Protein AF-A0AAD5S646-F1 (afdb_monomer_lite)

Secondary structure (DSSP, 8-state):
----PPP-------PPPPPPPP-------PPPPEETTEEEEEEEPPPEEE------TT-SSPPPPEEE--EEEEEEEEPP-SS--TTHHHHS-GGGEEEEEEE-TT--HHHHHHHSTTT--EEEEEE-S--EESSSSGGGEEPPTTEEEEEEESSTTHHHHHHT--

InterPro domains:
  IPR012677 Nucleotide-binding alpha-beta plait domain superfamily [G3DSA:3.30.70.330] (73-166)
  IPR035979 RNA-binding domain superfamily [SSF54928] (83-164)
  IPR040447 Rrp7, RRM-like N-terminal domain [PF17799] (69-118)

Sequence (166 aa):
MSKMPAEKKKKKQRTEPASKPTPQPELTTQPLPTFSAFKLLQITLPALSHLPKTTTFTTHKPPPPTLIHPTHTLFIRPHDTRTSSTSSSQEYPSSRTLFIANIPVDSSVAHFRRLFRRSGHVERVIWHDRGVLLAEDERWRVHKCGGTAHVVFREEGSVERVLEMK

Foldseek 3Di:
DDDDDDDDDDDDDDDDDDDDDDDDPDPPQDFFDDDPQWGKDKDWDAWDFDQPPPPDPPDPDGDGTDTDTDIFIKTKHQDDVPDDDPVVCVVAVRQFKMKIWQDAQQDDPVNVQVVLVVLAGFPDKAWPFPAPCPDPDPPRRGGDGGTMIMTGGPDGRSSVSVSSDD

Radius of gyration: 28.25 Å; chains: 1; bounding box: 62×62×99 Å

Structure (mmCIF, N/CA/C/O backbone):
data_AF-A0AAD5S646-F1
#
_entry.id   AF-A0AAD5S646-F1
#
loop_
_atom_site.group_PDB
_atom_site.id
_atom_site.type_symbol
_atom_site.label_atom_id
_atom_site.label_alt_id
_atom_site.label_comp_id
_atom_site.label_asym_id
_atom_site.label_entity_id
_atom_site.label_seq_id
_atom_site.pdbx_PDB_ins_code
_atom_site.Cartn_x
_atom_site.Cartn_y
_atom_site.Cartn_z
_atom_site.occupancy
_atom_site.B_iso_or_equiv
_atom_site.auth_seq_id
_atom_site.auth_comp_id
_atom_site.auth_asym_id
_atom_site.auth_atom_id
_atom_site.pdbx_PDB_model_num
ATOM 1 N N . MET A 1 1 ? 19.402 -45.316 70.806 1.00 47.16 1 MET A N 1
ATOM 2 C CA . MET A 1 1 ? 20.713 -45.771 70.283 1.00 47.16 1 MET A CA 1
ATOM 3 C C . MET A 1 1 ? 20.381 -46.775 69.182 1.00 47.16 1 MET A C 1
ATOM 5 O O . MET A 1 1 ? 19.608 -47.665 69.471 1.00 47.16 1 MET A O 1
ATOM 9 N N . SER A 1 2 ? 20.703 -46.629 67.899 1.00 52.47 2 SER A N 1
ATOM 10 C CA . SER A 1 2 ? 21.888 -46.045 67.274 1.00 52.47 2 SER A CA 1
ATOM 11 C C . SER A 1 2 ? 21.561 -45.523 65.870 1.00 52.47 2 SER A C 1
ATOM 13 O O . SER A 1 2 ? 20.786 -46.125 65.132 1.00 52.47 2 SER A O 1
ATOM 15 N N . LYS A 1 3 ? 22.169 -44.385 65.523 1.00 45.06 3 LYS A N 1
ATOM 16 C CA . LYS A 1 3 ? 22.203 -43.794 64.181 1.00 45.06 3 LYS A CA 1
ATOM 17 C C . LYS A 1 3 ? 23.248 -44.530 63.332 1.00 45.06 3 LYS A C 1
ATOM 19 O O . LYS A 1 3 ? 24.350 -44.759 63.820 1.00 45.06 3 LYS A O 1
ATOM 24 N N . MET A 1 4 ? 22.950 -44.778 62.059 1.00 56.22 4 MET A N 1
ATOM 25 C CA . MET A 1 4 ? 23.956 -44.948 61.003 1.00 56.22 4 MET A CA 1
ATOM 26 C C . MET A 1 4 ? 23.572 -44.066 59.802 1.00 56.22 4 MET A C 1
ATOM 28 O O . MET A 1 4 ? 22.423 -44.137 59.364 1.00 56.22 4 MET A O 1
ATOM 32 N N . PRO A 1 5 ? 24.474 -43.208 59.286 1.00 55.84 5 PRO A N 1
ATOM 33 C CA . PRO A 1 5 ? 24.213 -42.387 58.108 1.00 55.84 5 PRO A CA 1
ATOM 34 C C . PRO A 1 5 ? 24.743 -43.048 56.826 1.00 55.84 5 PRO A C 1
ATOM 36 O O . PRO A 1 5 ? 25.857 -43.563 56.795 1.00 55.84 5 PRO A O 1
ATOM 39 N N . ALA A 1 6 ? 23.954 -42.982 55.751 1.00 55.00 6 ALA A N 1
ATOM 40 C CA . ALA A 1 6 ? 24.377 -43.361 54.407 1.00 55.00 6 ALA A CA 1
ATOM 41 C C . ALA A 1 6 ? 24.926 -42.139 53.650 1.00 55.00 6 ALA A C 1
ATOM 43 O O . ALA A 1 6 ? 24.248 -41.128 53.461 1.00 55.00 6 ALA A O 1
ATOM 44 N N . GLU A 1 7 ? 26.172 -42.276 53.217 1.00 45.34 7 GLU A N 1
ATOM 45 C CA . GLU A 1 7 ? 26.981 -41.338 52.449 1.00 45.34 7 GLU A CA 1
ATOM 46 C C . GLU A 1 7 ? 26.505 -41.280 50.981 1.00 45.34 7 GLU A C 1
ATOM 48 O O . GLU A 1 7 ? 26.515 -42.286 50.269 1.00 45.34 7 GLU A O 1
ATOM 53 N N . LYS A 1 8 ? 26.072 -40.106 50.495 1.00 50.50 8 LYS A N 1
ATOM 54 C CA . LYS A 1 8 ? 25.756 -39.881 49.071 1.00 50.50 8 LYS A CA 1
ATOM 55 C C . LYS A 1 8 ? 26.834 -39.027 48.403 1.00 50.50 8 LYS A C 1
ATOM 57 O O . LYS A 1 8 ? 27.046 -37.866 48.741 1.00 50.50 8 LYS A O 1
ATOM 62 N N . LYS A 1 9 ? 27.483 -39.645 47.413 1.00 46.81 9 LYS A N 1
ATOM 63 C CA . LYS A 1 9 ? 28.544 -39.111 46.551 1.00 46.81 9 LYS A CA 1
ATOM 64 C C . LYS A 1 9 ? 28.119 -37.841 45.802 1.00 46.81 9 LYS A C 1
ATOM 66 O O . LYS A 1 9 ? 27.089 -37.798 45.132 1.00 46.81 9 LYS A O 1
ATOM 71 N N . LYS A 1 10 ? 28.992 -36.834 45.862 1.00 43.28 10 LYS A N 1
ATOM 72 C CA . LYS A 1 10 ? 28.919 -35.534 45.183 1.00 43.28 10 LYS A CA 1
ATOM 73 C C . LYS A 1 10 ? 29.333 -35.693 43.710 1.00 43.28 10 LYS A C 1
ATOM 75 O O . LYS A 1 10 ? 30.505 -35.922 43.417 1.00 43.28 10 LYS A O 1
ATOM 80 N N . LYS A 1 11 ? 28.383 -35.594 42.771 1.00 45.38 11 LYS A N 1
ATOM 81 C CA . LYS A 1 11 ? 28.652 -35.608 41.320 1.00 45.38 11 LYS A CA 1
ATOM 82 C C . LYS A 1 11 ? 29.087 -34.206 40.875 1.00 45.38 11 LYS A C 1
ATOM 84 O O . LYS A 1 11 ? 28.319 -33.254 40.949 1.00 45.38 11 LYS A O 1
ATOM 89 N N . LYS A 1 12 ? 30.346 -34.098 40.453 1.00 44.03 12 LYS A N 1
ATOM 90 C CA . LYS A 1 12 ? 31.010 -32.890 39.947 1.00 44.03 12 LYS A CA 1
ATOM 91 C C . LYS A 1 12 ? 30.447 -32.552 38.559 1.00 44.03 12 LYS A C 1
ATOM 93 O O . LYS A 1 12 ? 30.741 -33.254 37.595 1.00 44.03 12 LYS A O 1
ATOM 98 N N . GLN A 1 13 ? 29.602 -31.527 38.470 1.00 43.84 13 GLN A N 1
ATOM 99 C CA . GLN A 1 13 ? 29.118 -30.987 37.198 1.00 43.84 13 GLN A CA 1
ATOM 100 C C . GLN A 1 13 ? 30.189 -30.061 36.612 1.00 43.84 13 GLN A C 1
ATOM 102 O O . GLN A 1 13 ? 30.674 -29.146 37.274 1.00 43.84 13 GLN A O 1
ATOM 107 N N . ARG A 1 14 ? 30.598 -30.374 35.382 1.00 40.44 14 ARG A N 1
ATOM 108 C CA . ARG A 1 14 ? 31.538 -29.621 34.554 1.00 40.44 14 ARG A CA 1
ATOM 109 C C . ARG A 1 14 ? 30.801 -28.403 33.999 1.00 40.44 14 ARG A C 1
ATOM 111 O O . ARG A 1 14 ? 29.837 -28.558 33.261 1.00 40.44 14 ARG A O 1
ATOM 118 N N . THR A 1 15 ? 31.242 -27.220 34.398 1.00 40.06 15 THR A N 1
ATOM 119 C CA . THR A 1 15 ? 30.827 -25.924 33.863 1.00 40.06 15 THR A CA 1
ATOM 120 C C . THR A 1 15 ? 31.352 -25.777 32.436 1.00 40.06 15 THR A C 1
ATOM 122 O O . THR A 1 15 ? 32.563 -25.778 32.217 1.00 40.06 15 THR A O 1
ATOM 125 N N . GLU A 1 16 ? 30.449 -25.673 31.462 1.00 46.50 16 GLU A N 1
ATOM 126 C CA . GLU A 1 16 ? 30.775 -25.156 30.132 1.00 46.50 16 GLU A CA 1
ATOM 127 C C . GLU A 1 16 ? 30.828 -23.619 30.186 1.00 46.50 16 GLU A C 1
ATOM 129 O O . GLU A 1 16 ? 29.969 -23.005 30.827 1.00 46.50 16 GLU A O 1
ATOM 134 N N . PRO A 1 17 ? 31.834 -22.971 29.575 1.00 45.88 17 PRO A N 1
ATOM 135 C CA . PRO A 1 17 ? 31.923 -21.519 29.555 1.00 45.88 17 PRO A CA 1
ATOM 136 C C . PRO A 1 17 ? 30.869 -20.935 28.610 1.00 45.88 17 PRO A C 1
ATOM 138 O O . PRO A 1 17 ? 30.842 -21.234 27.417 1.00 45.88 17 PRO A O 1
ATOM 141 N N . ALA A 1 18 ? 30.017 -20.078 29.172 1.00 47.75 18 ALA A N 1
ATOM 142 C CA . ALA A 1 18 ? 28.993 -19.322 28.469 1.00 47.75 18 ALA A CA 1
ATOM 143 C C . ALA A 1 18 ? 29.585 -18.565 27.268 1.00 47.75 18 ALA A C 1
ATOM 145 O O . ALA A 1 18 ? 30.445 -17.691 27.409 1.00 47.75 18 ALA A O 1
ATOM 146 N N . SER A 1 19 ? 29.098 -18.904 26.077 1.00 50.88 19 SER A N 1
ATOM 147 C CA . SER A 1 19 ? 29.326 -18.158 24.847 1.00 50.88 19 SER A CA 1
ATOM 148 C C . SER A 1 19 ? 28.784 -16.737 25.000 1.00 50.88 19 SER A C 1
ATOM 150 O O . SER A 1 19 ? 27.602 -16.543 25.290 1.00 50.88 19 SER A O 1
ATOM 152 N N . LYS A 1 20 ? 29.656 -15.746 24.795 1.00 56.72 20 LYS A N 1
ATOM 153 C CA . LYS A 1 20 ? 29.300 -14.325 24.711 1.00 56.72 20 LYS A CA 1
ATOM 154 C C . LYS A 1 20 ? 28.153 -14.131 23.703 1.00 56.72 20 LYS A C 1
ATOM 156 O O . LYS A 1 20 ? 28.253 -14.674 22.602 1.00 56.72 20 LYS A O 1
ATOM 161 N N . PRO A 1 21 ? 27.105 -13.354 24.023 1.00 47.06 21 PRO A N 1
ATOM 162 C CA . PRO A 1 21 ? 26.089 -13.008 23.043 1.00 47.06 21 PRO A CA 1
ATOM 163 C C . PRO A 1 21 ? 26.711 -12.112 21.967 1.00 47.06 21 PRO A C 1
ATOM 165 O O . PRO A 1 21 ? 27.235 -11.035 22.249 1.00 47.06 21 PRO A O 1
ATOM 168 N N . THR A 1 22 ? 26.676 -12.591 20.726 1.00 55.97 22 THR A N 1
ATOM 169 C CA . THR A 1 22 ? 26.908 -11.788 19.525 1.00 55.97 22 THR A CA 1
ATOM 170 C C . THR A 1 22 ? 25.950 -10.591 19.547 1.00 55.97 22 THR A C 1
ATOM 172 O O . THR A 1 22 ? 24.753 -10.808 19.748 1.00 55.97 22 THR A O 1
ATOM 175 N N . PRO A 1 23 ? 26.421 -9.347 19.345 1.00 44.41 23 PRO A N 1
ATOM 176 C CA . PRO A 1 23 ? 25.530 -8.203 19.218 1.00 44.41 23 PRO A CA 1
ATOM 177 C C . PRO A 1 23 ? 24.658 -8.403 17.975 1.00 44.41 23 PRO A C 1
ATOM 179 O O . PRO A 1 23 ? 25.129 -8.308 16.841 1.00 44.41 23 PRO A O 1
ATOM 182 N N . GLN A 1 24 ? 23.388 -8.744 18.195 1.00 52.53 24 GLN A N 1
ATOM 183 C CA . GLN A 1 24 ? 22.367 -8.611 17.166 1.00 52.53 24 GLN A CA 1
ATOM 184 C C . GLN A 1 24 ? 22.283 -7.128 16.785 1.00 52.53 24 GLN A C 1
ATOM 186 O O . GLN A 1 24 ? 22.339 -6.284 17.683 1.00 52.53 24 GLN A O 1
ATOM 191 N N . PRO A 1 25 ? 22.160 -6.784 15.492 1.00 50.78 25 PRO A N 1
ATOM 192 C CA . PRO A 1 25 ? 21.898 -5.410 15.105 1.00 50.78 25 PRO A CA 1
ATOM 193 C C . PRO A 1 25 ? 20.569 -4.999 15.736 1.00 50.78 25 PRO A C 1
ATOM 195 O O . PRO A 1 25 ? 19.517 -5.568 15.444 1.00 50.78 25 PRO A O 1
ATOM 198 N N . GLU A 1 26 ? 20.653 -4.052 16.661 1.00 46.44 26 GLU A N 1
ATOM 199 C CA . GLU A 1 26 ? 19.521 -3.435 17.329 1.00 46.44 26 GLU A CA 1
ATOM 200 C C . GLU A 1 26 ? 18.598 -2.875 16.239 1.00 46.44 26 GLU A C 1
ATOM 202 O O . GLU A 1 26 ? 18.966 -1.952 15.511 1.00 46.44 26 GLU A O 1
ATOM 207 N N . LEU A 1 27 ? 17.427 -3.498 16.058 1.00 49.81 27 LEU A N 1
ATOM 208 C CA . LEU A 1 27 ? 16.386 -3.017 15.153 1.00 49.81 27 LEU A CA 1
ATOM 209 C C . LEU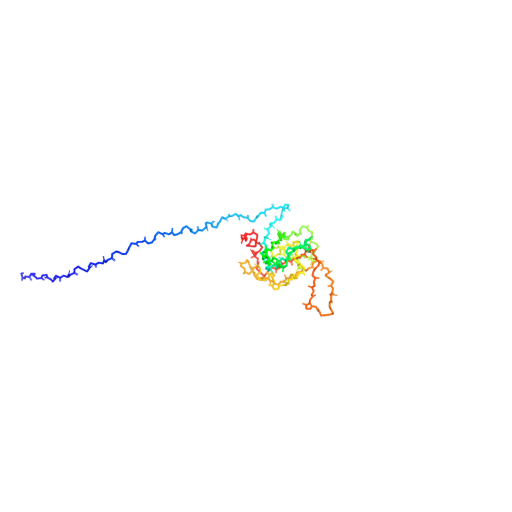 A 1 27 ? 15.937 -1.654 15.673 1.00 49.81 27 LEU A C 1
ATOM 211 O O . LEU A 1 27 ? 15.096 -1.554 16.572 1.00 49.81 27 LEU A O 1
ATOM 215 N N . THR A 1 28 ? 16.541 -0.605 15.125 1.00 47.62 28 THR A N 1
ATOM 216 C CA . THR A 1 28 ? 16.212 0.780 15.417 1.00 47.62 28 THR A CA 1
ATOM 217 C C . THR A 1 28 ? 14.707 0.954 15.243 1.00 47.62 28 THR A C 1
ATOM 219 O O . THR A 1 28 ? 14.140 0.820 14.162 1.00 47.62 28 THR A O 1
ATOM 222 N N . THR A 1 29 ? 14.029 1.181 16.367 1.00 56.88 29 THR A N 1
ATOM 223 C CA . THR A 1 29 ? 12.571 1.309 16.470 1.00 56.88 29 THR A CA 1
ATOM 224 C C . THR A 1 29 ? 12.153 2.711 16.035 1.00 56.88 29 THR A C 1
ATOM 226 O O . THR A 1 29 ? 11.548 3.468 16.781 1.00 56.88 29 THR A O 1
ATOM 229 N N . GLN A 1 30 ? 12.538 3.085 14.820 1.00 65.06 30 GLN A N 1
ATOM 230 C CA . GLN A 1 30 ? 12.167 4.362 14.234 1.00 65.06 30 GLN A CA 1
ATOM 231 C C . GLN A 1 30 ? 10.768 4.205 13.614 1.00 65.06 30 GLN A C 1
ATOM 233 O O . GLN A 1 30 ? 10.549 3.261 12.850 1.00 65.06 30 GLN A O 1
ATOM 238 N N . PRO A 1 31 ? 9.792 5.059 13.969 1.00 76.50 31 PRO A N 1
ATOM 239 C CA . PRO A 1 31 ? 8.491 5.063 13.308 1.00 76.50 31 PRO A CA 1
ATOM 240 C C . PRO A 1 31 ? 8.655 5.416 11.823 1.00 76.50 31 PRO A C 1
ATOM 242 O O . PRO A 1 31 ? 9.616 6.094 11.456 1.00 76.50 31 PRO A O 1
ATOM 245 N N . LEU A 1 32 ? 7.709 4.989 10.972 1.00 81.88 32 LEU A N 1
ATOM 246 C CA . LEU A 1 32 ? 7.739 5.337 9.544 1.00 81.88 32 LEU A CA 1
ATOM 247 C C . LEU A 1 32 ? 7.932 6.851 9.365 1.00 81.88 32 LEU A C 1
ATOM 249 O O . LEU A 1 32 ? 7.207 7.619 10.016 1.00 81.88 32 LEU A O 1
ATOM 253 N N . PRO A 1 33 ? 8.842 7.282 8.471 1.00 86.94 33 PRO A N 1
ATOM 254 C CA . PRO A 1 33 ? 9.019 8.692 8.160 1.00 86.94 33 PRO A CA 1
ATOM 255 C C . PRO A 1 33 ? 7.691 9.311 7.731 1.00 86.94 33 PRO A C 1
ATOM 257 O O . PRO A 1 33 ? 6.889 8.664 7.050 1.00 86.94 33 PRO A O 1
ATOM 260 N N . THR A 1 34 ? 7.458 10.562 8.118 1.00 89.50 34 THR A N 1
ATOM 261 C CA . THR A 1 34 ? 6.238 11.296 7.780 1.00 89.50 34 THR A CA 1
ATOM 262 C C . THR A 1 34 ? 6.525 12.435 6.805 1.00 89.50 34 THR A C 1
ATOM 264 O O . THR A 1 34 ? 7.528 13.135 6.912 1.00 89.50 34 THR A O 1
ATOM 267 N N . PHE A 1 35 ? 5.625 12.637 5.844 1.00 90.00 35 PHE A N 1
ATOM 268 C CA . PHE A 1 35 ? 5.657 13.741 4.885 1.00 90.00 35 PHE A CA 1
ATOM 269 C C . PHE A 1 35 ? 4.227 14.178 4.568 1.00 90.00 35 PHE A C 1
ATOM 271 O O . PHE A 1 35 ? 3.448 13.387 4.046 1.00 90.00 35 PHE A O 1
ATOM 278 N N . SER A 1 36 ? 3.862 15.428 4.871 1.00 87.00 36 SER A N 1
ATOM 279 C CA . SER A 1 36 ? 2.538 15.988 4.538 1.00 87.00 36 SER A CA 1
ATOM 280 C C . SER A 1 36 ? 1.353 15.095 4.969 1.00 87.00 36 SER A C 1
ATOM 282 O O . SER A 1 36 ? 0.474 14.768 4.176 1.00 87.00 36 SER A O 1
ATOM 284 N N . ALA A 1 37 ? 1.365 14.629 6.225 1.00 89.06 37 ALA A N 1
ATOM 285 C CA . ALA A 1 37 ? 0.395 13.677 6.796 1.00 89.06 37 ALA A CA 1
ATOM 286 C C . ALA A 1 37 ? 0.381 12.256 6.185 1.00 89.06 37 ALA A C 1
ATOM 288 O O . ALA A 1 37 ? -0.414 11.416 6.610 1.00 89.06 37 ALA A O 1
ATOM 289 N N . PHE A 1 38 ? 1.281 11.948 5.250 1.00 92.69 38 PHE A N 1
ATOM 290 C CA . PHE A 1 38 ? 1.556 10.583 4.813 1.00 92.69 38 PHE A CA 1
ATOM 291 C C . PHE A 1 38 ? 2.678 9.964 5.632 1.00 92.69 38 PHE A C 1
ATOM 293 O O . PHE A 1 38 ? 3.621 10.643 6.035 1.00 92.69 38 PHE A O 1
ATOM 300 N N . LYS A 1 39 ? 2.603 8.651 5.815 1.00 94.88 39 LYS A N 1
ATOM 301 C CA . LYS A 1 39 ? 3.724 7.806 6.211 1.00 94.88 39 LYS A CA 1
ATOM 302 C C . LYS A 1 39 ? 4.355 7.181 4.974 1.00 94.88 39 LYS A C 1
ATOM 304 O O . LYS A 1 39 ? 3.655 6.830 4.024 1.00 94.88 39 LYS A O 1
ATOM 309 N N . LEU A 1 40 ? 5.676 7.070 4.981 1.00 94.75 40 LEU A N 1
ATOM 310 C CA . LEU A 1 40 ? 6.455 6.526 3.876 1.00 94.75 40 LEU A CA 1
ATOM 311 C C . LEU A 1 40 ? 6.744 5.057 4.154 1.00 94.75 40 LEU A C 1
ATOM 313 O O . LEU A 1 40 ? 7.483 4.744 5.082 1.00 94.75 40 LEU A O 1
ATOM 317 N N . LEU A 1 41 ? 6.188 4.166 3.337 1.00 93.44 41 LEU A N 1
ATOM 318 C CA . LEU A 1 41 ? 6.451 2.733 3.405 1.00 93.44 41 LEU A CA 1
ATOM 319 C C . LEU A 1 41 ? 7.351 2.329 2.238 1.00 93.44 41 LEU A C 1
ATOM 321 O O . LEU A 1 41 ? 6.914 2.295 1.087 1.00 93.44 41 LEU A O 1
ATOM 325 N N . GLN A 1 42 ? 8.612 2.026 2.534 1.00 93.31 42 GLN A N 1
ATOM 326 C CA . GLN A 1 42 ? 9.560 1.551 1.532 1.00 93.31 42 GLN A CA 1
ATOM 327 C C . GLN A 1 42 ? 9.370 0.057 1.275 1.00 93.31 42 GLN A C 1
ATOM 329 O O . GLN A 1 42 ? 9.304 -0.747 2.203 1.00 93.31 42 GLN A O 1
ATOM 334 N N . ILE A 1 43 ? 9.314 -0.318 0.002 1.00 91.75 43 ILE A N 1
ATOM 335 C CA . ILE A 1 43 ? 9.310 -1.705 -0.451 1.00 91.75 43 ILE A CA 1
ATOM 336 C C . ILE A 1 43 ? 10.525 -1.952 -1.344 1.00 91.75 43 ILE A C 1
ATOM 338 O O . ILE A 1 43 ? 10.905 -1.106 -2.154 1.00 91.75 43 ILE A O 1
ATOM 342 N N . THR A 1 44 ? 11.142 -3.120 -1.198 1.00 91.56 44 THR A N 1
ATOM 343 C CA . THR A 1 44 ? 12.231 -3.565 -2.073 1.00 91.56 44 THR A CA 1
ATOM 344 C C . THR A 1 44 ? 11.647 -4.371 -3.222 1.00 91.56 44 THR A C 1
ATOM 346 O O . THR A 1 44 ? 10.889 -5.318 -3.004 1.00 91.56 44 THR A O 1
ATOM 349 N N . LEU A 1 45 ? 11.997 -3.996 -4.445 1.00 88.19 45 LEU A N 1
ATOM 350 C CA . LEU A 1 45 ? 11.571 -4.686 -5.654 1.00 88.19 45 LEU A CA 1
ATOM 351 C C . LEU A 1 45 ? 12.551 -5.817 -6.018 1.00 88.19 45 LEU A C 1
ATOM 353 O O . LEU A 1 45 ? 13.682 -5.854 -5.513 1.00 88.19 45 LEU A O 1
ATOM 357 N N . PRO A 1 46 ? 12.137 -6.757 -6.889 1.00 86.69 46 PRO A N 1
ATOM 358 C CA . PRO A 1 46 ? 13.027 -7.784 -7.409 1.00 86.69 46 PRO A CA 1
ATOM 359 C C . PRO A 1 46 ? 14.300 -7.192 -8.014 1.00 86.69 46 PRO A C 1
ATOM 361 O O . PRO A 1 46 ? 14.297 -6.104 -8.591 1.00 86.69 46 PRO A O 1
ATOM 364 N N . ALA A 1 47 ? 15.388 -7.942 -7.873 1.00 87.88 47 ALA A N 1
ATOM 365 C CA . ALA A 1 47 ? 16.681 -7.557 -8.398 1.00 87.88 47 ALA A CA 1
ATOM 366 C C . ALA A 1 47 ? 16.641 -7.353 -9.915 1.00 87.88 47 ALA A C 1
ATOM 368 O O . ALA A 1 47 ? 16.149 -8.212 -10.648 1.00 87.88 47 ALA A O 1
ATOM 369 N N . LEU A 1 48 ? 17.226 -6.255 -10.382 1.00 85.12 48 LEU A N 1
ATOM 370 C CA . LEU A 1 48 ? 17.423 -5.994 -11.800 1.00 85.12 48 LEU A CA 1
ATOM 371 C C . LEU A 1 48 ? 18.901 -6.166 -12.142 1.00 85.12 48 LEU A C 1
ATOM 373 O O . LEU A 1 48 ? 19.777 -5.594 -11.488 1.00 85.12 48 LEU A O 1
ATOM 377 N N . SER A 1 49 ? 19.174 -6.958 -13.179 1.00 84.75 49 SER A N 1
ATOM 378 C CA . SER A 1 49 ? 20.502 -7.058 -13.777 1.00 84.75 49 SER A CA 1
ATOM 379 C C . SER A 1 49 ? 20.738 -5.835 -14.655 1.00 84.75 49 SER A C 1
ATOM 381 O O . SER A 1 49 ? 20.114 -5.687 -15.708 1.00 84.75 49 SER A O 1
ATOM 383 N N . HIS A 1 50 ? 21.639 -4.959 -14.233 1.00 78.00 50 HIS A N 1
ATOM 384 C CA . HIS A 1 50 ? 22.048 -3.807 -15.015 1.00 78.00 50 HIS A CA 1
ATOM 385 C C . HIS A 1 50 ? 23.353 -4.139 -15.744 1.00 78.00 50 HIS A C 1
ATOM 387 O O . HIS A 1 50 ? 24.390 -4.367 -15.117 1.00 78.00 50 HIS A O 1
ATOM 393 N N . LEU A 1 51 ? 23.317 -4.164 -17.080 1.00 72.19 51 LEU A N 1
ATOM 394 C CA . LEU A 1 51 ? 24.546 -4.093 -17.865 1.00 72.19 51 LEU A CA 1
ATOM 395 C C . LEU A 1 51 ? 24.957 -2.618 -17.955 1.00 72.19 51 LEU A C 1
ATOM 397 O O . LEU A 1 51 ? 24.168 -1.804 -18.440 1.00 72.19 51 LEU A O 1
ATOM 401 N N . PRO A 1 52 ? 26.165 -2.236 -17.508 1.00 69.25 52 PRO A N 1
ATOM 402 C CA . PRO A 1 52 ? 26.633 -0.871 -17.697 1.00 69.25 52 PRO A CA 1
ATOM 403 C C . PRO A 1 52 ? 26.701 -0.566 -19.200 1.00 69.25 52 PRO A C 1
ATOM 405 O O . PRO A 1 52 ? 27.296 -1.326 -19.967 1.00 69.25 52 PRO A O 1
ATOM 408 N N . LYS A 1 53 ? 26.082 0.545 -19.626 1.00 64.19 53 LYS A N 1
ATOM 409 C CA . LYS A 1 53 ? 26.155 1.025 -21.014 1.00 64.19 53 LYS A CA 1
ATOM 410 C C . LYS A 1 53 ? 27.625 1.208 -21.390 1.00 64.19 53 LYS A C 1
ATOM 412 O O . LYS A 1 53 ? 28.282 2.127 -20.911 1.00 64.19 53 LYS A O 1
ATOM 417 N N . THR A 1 54 ? 28.148 0.305 -22.210 1.00 60.06 54 THR A N 1
ATOM 418 C CA . THR A 1 54 ? 29.542 0.325 -22.653 1.00 60.06 54 THR A CA 1
ATOM 419 C C . THR A 1 54 ? 29.632 1.293 -23.830 1.00 60.06 54 THR A C 1
ATOM 421 O O . THR A 1 54 ? 29.206 0.966 -24.931 1.00 60.06 54 THR A O 1
ATOM 424 N N . THR A 1 55 ? 30.112 2.517 -23.609 1.00 63.56 55 THR A N 1
ATOM 425 C CA . THR A 1 55 ? 30.277 3.528 -24.675 1.00 63.56 55 THR A CA 1
ATOM 426 C C . THR A 1 55 ?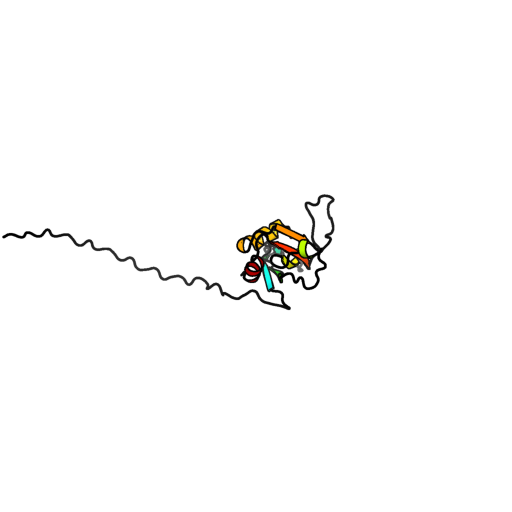 31.634 3.450 -25.377 1.00 63.56 55 THR A C 1
ATOM 428 O O . THR A 1 55 ? 31.994 4.348 -26.132 1.00 63.56 55 THR A O 1
ATOM 431 N N . THR A 1 56 ? 32.402 2.380 -25.175 1.00 60.25 56 THR A N 1
ATOM 432 C CA . THR A 1 56 ? 33.762 2.254 -25.706 1.00 60.25 56 THR A CA 1
ATOM 433 C C . THR A 1 56 ? 33.920 1.001 -26.565 1.00 60.25 56 THR A C 1
ATOM 435 O O . THR A 1 56 ? 33.909 -0.126 -26.079 1.00 60.25 56 THR A O 1
ATOM 438 N N . PHE A 1 57 ? 34.137 1.220 -27.864 1.00 61.72 57 PHE A N 1
ATOM 439 C CA . PHE A 1 57 ? 34.376 0.220 -28.918 1.00 61.72 57 PHE A CA 1
ATOM 440 C C . PHE A 1 57 ? 35.687 -0.597 -28.767 1.00 61.72 57 PHE A C 1
ATOM 442 O O . PHE A 1 57 ? 36.146 -1.199 -29.730 1.00 61.72 57 PHE A O 1
ATOM 449 N N . THR A 1 58 ? 36.329 -0.618 -27.593 1.00 63.06 58 THR A N 1
ATOM 450 C CA . THR A 1 58 ? 37.729 -1.077 -27.426 1.00 63.06 58 THR A CA 1
ATOM 451 C C . THR A 1 58 ? 37.915 -2.239 -26.430 1.00 63.06 58 THR A C 1
ATOM 453 O O . THR A 1 58 ? 39.028 -2.694 -26.185 1.00 63.06 58 THR A O 1
ATOM 456 N N . THR A 1 59 ? 36.845 -2.807 -25.858 1.00 60.09 59 THR A N 1
ATOM 457 C CA . THR A 1 59 ? 36.976 -3.907 -24.877 1.00 60.09 59 THR A CA 1
ATOM 458 C C . THR A 1 59 ? 36.333 -5.209 -25.363 1.00 60.09 59 THR A C 1
ATOM 460 O O . THR A 1 59 ? 35.119 -5.304 -25.495 1.00 60.09 59 THR A O 1
ATOM 463 N N . HIS A 1 60 ? 37.154 -6.247 -25.569 1.00 66.12 60 HIS A N 1
ATOM 464 C CA . HIS A 1 60 ? 36.748 -7.577 -26.059 1.00 66.12 60 HIS A CA 1
ATOM 465 C C . HIS A 1 60 ? 36.019 -8.465 -25.027 1.00 66.12 60 HIS A C 1
ATOM 467 O O . HIS A 1 60 ? 35.623 -9.582 -25.356 1.00 66.12 60 HIS A O 1
ATOM 473 N N . LYS A 1 61 ? 35.829 -8.006 -23.782 1.00 69.06 61 LYS A N 1
ATOM 474 C CA . LYS A 1 61 ? 35.124 -8.758 -22.734 1.00 69.06 61 LYS A CA 1
ATOM 475 C C . LYS A 1 61 ? 34.038 -7.886 -22.093 1.00 69.06 61 LYS A C 1
ATOM 477 O O . LYS A 1 61 ? 34.386 -6.857 -21.514 1.00 69.06 61 LYS A O 1
ATOM 482 N N . PRO A 1 62 ? 32.750 -8.269 -22.169 1.00 70.44 62 PRO A N 1
ATOM 483 C CA . PRO A 1 62 ? 31.693 -7.504 -21.526 1.00 70.44 62 PRO A CA 1
ATOM 484 C C . PRO A 1 62 ? 31.887 -7.520 -19.999 1.00 70.44 62 PRO A C 1
ATOM 486 O O . PRO A 1 62 ? 32.257 -8.562 -19.441 1.00 70.44 62 PRO A O 1
ATOM 489 N N . PRO A 1 63 ? 31.665 -6.388 -19.307 1.00 72.94 63 PRO A N 1
ATOM 490 C CA . PRO A 1 63 ? 31.710 -6.349 -17.852 1.00 72.94 63 PRO A CA 1
ATOM 491 C C . PRO A 1 63 ? 30.620 -7.256 -17.256 1.00 72.94 63 PRO A C 1
ATOM 493 O O . PRO A 1 63 ? 29.551 -7.407 -17.857 1.00 72.94 63 PRO A O 1
ATOM 496 N N . PRO A 1 64 ? 30.865 -7.866 -16.081 1.00 77.44 64 PRO A N 1
ATOM 497 C CA . PRO A 1 64 ? 29.860 -8.685 -15.420 1.00 77.44 64 PRO A CA 1
ATOM 498 C C . PRO A 1 64 ? 28.631 -7.832 -15.061 1.00 77.44 64 PRO A C 1
ATOM 500 O O . PRO A 1 64 ? 28.786 -6.663 -14.690 1.00 77.44 64 PRO A O 1
ATOM 503 N N . PRO A 1 65 ? 27.412 -8.390 -15.161 1.00 78.88 65 PRO A N 1
ATOM 504 C CA . PRO A 1 65 ? 26.201 -7.667 -14.799 1.00 78.88 65 PRO A CA 1
ATOM 505 C C . PRO A 1 65 ? 26.220 -7.323 -13.309 1.00 78.88 65 PRO A C 1
ATOM 507 O O . PRO A 1 65 ? 26.533 -8.171 -12.470 1.00 78.88 65 PRO A O 1
ATOM 510 N N . THR A 1 66 ? 25.857 -6.085 -12.972 1.00 83.62 66 THR A N 1
ATOM 511 C CA . THR A 1 66 ? 25.643 -5.689 -11.579 1.00 83.62 66 THR A CA 1
ATOM 512 C C . THR A 1 66 ? 24.186 -5.923 -11.206 1.00 83.62 66 THR A C 1
ATOM 514 O O . THR A 1 66 ? 23.269 -5.647 -11.981 1.00 83.62 66 THR A O 1
ATOM 517 N N . LEU A 1 67 ? 23.968 -6.474 -10.016 1.00 86.81 67 LEU A N 1
ATOM 518 C CA . LEU A 1 67 ? 22.639 -6.765 -9.497 1.00 86.81 67 LEU A CA 1
ATOM 519 C C . LEU A 1 67 ? 22.222 -5.631 -8.557 1.00 86.81 67 LEU A C 1
ATOM 521 O O . LEU A 1 67 ? 22.898 -5.364 -7.566 1.00 86.81 67 LEU A O 1
ATOM 525 N N . ILE A 1 68 ? 21.129 -4.946 -8.891 1.00 87.69 68 ILE A N 1
ATOM 526 C CA . ILE A 1 68 ? 20.614 -3.800 -8.131 1.00 87.69 68 ILE A CA 1
ATOM 527 C C . ILE A 1 68 ? 19.250 -4.172 -7.553 1.00 87.69 68 ILE A C 1
ATOM 529 O O . ILE A 1 68 ? 18.420 -4.743 -8.255 1.00 87.69 68 ILE A O 1
ATOM 533 N N . HIS A 1 69 ? 19.005 -3.820 -6.290 1.00 89.06 69 HIS A N 1
ATOM 534 C CA . HIS A 1 69 ? 17.705 -3.959 -5.632 1.00 89.06 69 HIS A CA 1
ATOM 535 C C . HIS A 1 69 ? 17.018 -2.592 -5.539 1.00 89.06 69 HIS A C 1
ATOM 537 O O . HIS A 1 69 ? 17.257 -1.862 -4.574 1.00 89.06 69 HIS A O 1
ATOM 543 N N . PRO A 1 70 ? 16.205 -2.202 -6.537 1.00 90.62 70 PRO A N 1
ATOM 544 C CA . PRO A 1 70 ? 15.525 -0.920 -6.486 1.00 90.62 70 PRO A CA 1
ATOM 545 C C . PRO A 1 70 ? 14.532 -0.877 -5.322 1.00 90.62 70 PRO A C 1
ATOM 547 O O . PRO A 1 70 ? 13.867 -1.866 -4.999 1.00 90.62 70 PRO A O 1
ATOM 550 N N . THR A 1 71 ? 14.428 0.288 -4.694 1.00 93.06 71 THR A N 1
ATOM 551 C CA . THR A 1 71 ? 13.442 0.569 -3.652 1.00 93.06 71 THR A CA 1
ATOM 552 C C . THR A 1 71 ? 12.340 1.458 -4.212 1.00 93.06 71 THR A C 1
ATOM 554 O O . THR A 1 71 ? 12.579 2.323 -5.052 1.00 93.06 71 THR A O 1
ATOM 557 N N . HIS A 1 72 ? 11.114 1.233 -3.751 1.00 92.69 72 HIS A N 1
ATOM 558 C CA . HIS A 1 72 ? 9.942 2.018 -4.117 1.00 92.69 72 HIS A CA 1
ATOM 559 C C . HIS A 1 72 ? 9.234 2.490 -2.852 1.00 92.69 72 HIS A C 1
ATOM 561 O O . HIS A 1 72 ? 9.099 1.728 -1.898 1.00 92.69 72 HIS A O 1
ATOM 567 N N . THR A 1 73 ? 8.786 3.742 -2.822 1.00 95.00 73 THR A N 1
ATOM 568 C CA . THR A 1 73 ? 8.175 4.332 -1.623 1.00 95.00 73 THR A CA 1
ATOM 569 C C . THR A 1 73 ? 6.682 4.514 -1.834 1.00 95.00 73 THR A C 1
ATOM 571 O O . THR A 1 73 ? 6.265 5.294 -2.688 1.00 95.00 73 THR A O 1
ATOM 574 N N . LEU A 1 74 ? 5.876 3.827 -1.032 1.00 94.69 74 LEU A N 1
ATOM 575 C CA . LEU A 1 74 ? 4.436 4.039 -0.951 1.00 94.69 74 LEU A CA 1
ATOM 576 C C . LEU A 1 74 ? 4.135 5.164 0.039 1.00 94.69 74 LEU A C 1
ATOM 578 O O . LEU A 1 74 ? 4.731 5.223 1.116 1.00 94.69 74 LEU A O 1
ATOM 582 N N . PHE A 1 75 ? 3.170 6.017 -0.291 1.00 95.56 75 PHE A N 1
ATOM 583 C CA . PHE A 1 75 ? 2.670 7.037 0.629 1.00 95.56 75 PHE A CA 1
ATOM 584 C C . PHE A 1 75 ? 1.334 6.580 1.191 1.00 95.56 75 PHE A C 1
ATOM 586 O O . PHE A 1 75 ? 0.378 6.406 0.437 1.00 95.56 75 PHE A O 1
ATOM 593 N N . ILE A 1 76 ? 1.260 6.383 2.504 1.00 95.56 76 ILE A N 1
ATOM 594 C CA . ILE A 1 76 ? 0.074 5.833 3.162 1.00 95.56 76 ILE A CA 1
ATOM 595 C C . ILE A 1 76 ? -0.488 6.804 4.196 1.00 95.56 76 ILE A C 1
ATOM 597 O O . ILE A 1 76 ? 0.262 7.461 4.914 1.00 95.56 76 ILE A O 1
ATOM 601 N N . ARG A 1 77 ? -1.812 6.887 4.301 1.00 94.56 77 ARG A N 1
ATOM 602 C CA . ARG A 1 77 ? -2.496 7.625 5.372 1.00 94.56 77 ARG A CA 1
ATOM 603 C C . ARG A 1 77 ? -3.879 7.032 5.651 1.00 94.56 77 ARG A C 1
ATOM 605 O O . ARG A 1 77 ? -4.448 6.400 4.757 1.00 94.56 77 ARG A O 1
ATOM 612 N N . PRO A 1 78 ? -4.460 7.258 6.839 1.00 94.12 78 PRO A N 1
ATOM 613 C CA . PRO A 1 78 ? -5.866 6.956 7.082 1.00 94.12 78 PRO A CA 1
ATOM 614 C C . PRO A 1 78 ? -6.772 7.664 6.070 1.00 94.12 78 PRO A C 1
ATOM 616 O O . PRO A 1 78 ? -6.502 8.803 5.665 1.00 94.12 78 PRO A O 1
ATOM 619 N N . HIS A 1 79 ? -7.841 6.986 5.657 1.00 90.81 79 HIS A N 1
ATOM 620 C CA . HIS A 1 79 ? -8.884 7.604 4.850 1.00 90.81 79 HIS A CA 1
ATOM 621 C C . HIS A 1 79 ? -9.668 8.613 5.702 1.00 90.81 79 HIS A C 1
ATOM 623 O O . HIS A 1 79 ? -10.186 8.274 6.764 1.00 90.81 79 HIS A O 1
ATOM 629 N N . ASP A 1 80 ? -9.744 9.857 5.229 1.00 81.50 80 ASP A N 1
ATOM 630 C CA . ASP A 1 80 ? -10.475 10.930 5.903 1.00 81.50 80 ASP A CA 1
ATOM 631 C C . ASP A 1 80 ? -11.870 11.047 5.272 1.00 81.50 80 ASP A C 1
ATOM 633 O O . ASP A 1 80 ? -11.990 11.224 4.061 1.00 81.50 80 ASP A O 1
ATOM 637 N N . THR A 1 81 ? -12.916 10.920 6.090 1.00 67.69 81 THR A N 1
ATOM 638 C CA . THR A 1 81 ? -14.334 10.908 5.664 1.00 67.69 81 THR A CA 1
ATOM 639 C C . THR A 1 81 ? -15.003 12.272 5.781 1.00 67.69 81 THR A C 1
ATOM 641 O O . THR A 1 81 ? -16.228 12.363 5.679 1.00 67.69 81 THR A O 1
ATOM 644 N N . ARG A 1 82 ? -14.217 13.347 5.947 1.00 61.09 82 ARG A N 1
ATOM 645 C CA . ARG A 1 82 ? -14.695 14.738 6.069 1.00 61.09 82 ARG A CA 1
ATOM 646 C C . ARG A 1 82 ? -15.690 15.189 4.990 1.00 61.09 82 ARG A C 1
ATOM 648 O O . ARG A 1 82 ? -16.388 16.174 5.196 1.00 61.09 82 ARG A O 1
ATOM 655 N N . THR A 1 83 ? -15.813 14.459 3.886 1.00 51.66 83 THR A N 1
ATOM 656 C CA . THR A 1 83 ? -16.849 14.637 2.865 1.00 51.66 83 THR A CA 1
ATOM 657 C C . THR A 1 83 ? -17.596 13.325 2.630 1.00 51.66 83 THR A C 1
ATOM 659 O O . THR A 1 83 ? -17.263 12.575 1.712 1.00 51.66 83 THR A O 1
ATOM 662 N N . SER A 1 84 ? -18.603 13.011 3.443 1.00 47.66 84 SER A N 1
ATOM 663 C CA . SER A 1 84 ? -19.505 11.892 3.153 1.00 47.66 84 SER A CA 1
ATOM 664 C C . SER A 1 84 ? -20.950 12.357 3.052 1.00 47.66 84 SER A C 1
ATOM 666 O O . SER A 1 84 ? -21.651 12.565 4.037 1.00 47.66 84 SER A O 1
ATOM 668 N N . SER A 1 85 ? -21.412 12.478 1.808 1.00 52.16 85 SER A N 1
ATOM 669 C CA . SER A 1 85 ? -22.772 12.068 1.492 1.00 52.16 85 SER A CA 1
ATOM 670 C C . SER A 1 85 ? -22.934 10.612 1.941 1.00 52.16 85 SER A C 1
ATOM 672 O O . SER A 1 85 ? -22.011 9.805 1.828 1.00 52.16 85 SER A O 1
ATOM 674 N N . THR A 1 86 ? -24.101 10.265 2.469 1.00 56.28 86 THR A N 1
ATOM 675 C CA . THR A 1 86 ? -24.411 8.990 3.140 1.00 56.28 86 THR A CA 1
ATOM 676 C C . THR A 1 86 ? -24.048 7.730 2.327 1.00 56.28 86 THR A C 1
ATOM 678 O O . THR A 1 86 ? -23.916 6.649 2.892 1.00 56.28 86 THR A O 1
ATOM 681 N N . SER A 1 87 ? -23.834 7.860 1.012 1.00 57.84 87 SER A N 1
ATOM 682 C CA . SER A 1 87 ? -23.424 6.790 0.100 1.00 57.84 87 SER A CA 1
ATOM 683 C C . SER A 1 87 ? -21.927 6.437 0.142 1.00 57.84 87 SER A C 1
ATOM 685 O O . SER A 1 87 ? -21.589 5.268 -0.029 1.00 57.84 87 SER A O 1
ATOM 687 N N . SER A 1 88 ? -21.011 7.388 0.376 1.00 60.50 88 SER A N 1
ATOM 688 C CA . SER A 1 88 ? -19.561 7.107 0.315 1.00 60.50 88 SER A CA 1
ATOM 689 C C . SER A 1 88 ? -19.029 6.398 1.564 1.00 60.50 88 SER A C 1
ATOM 691 O O . SER A 1 88 ? -18.075 5.625 1.470 1.00 60.50 88 SER A O 1
ATOM 693 N N . SER A 1 89 ? -19.684 6.575 2.715 1.00 61.78 89 SER A N 1
ATOM 694 C CA . SER A 1 89 ? -19.322 5.903 3.973 1.00 61.78 89 SER A CA 1
ATOM 695 C C . SER A 1 89 ? -19.514 4.385 3.929 1.00 61.78 89 SER A C 1
ATOM 697 O O . SER A 1 89 ? -18.806 3.656 4.623 1.00 61.78 89 SER A O 1
ATOM 699 N N . GLN A 1 90 ? -20.442 3.887 3.104 1.00 67.12 90 GLN A N 1
ATOM 700 C CA . GLN A 1 90 ? -20.642 2.446 2.924 1.00 67.12 90 GLN A CA 1
ATOM 701 C C . GLN A 1 90 ? -19.550 1.828 2.035 1.00 67.12 90 GLN A C 1
ATOM 703 O O . GLN A 1 90 ? -19.115 0.695 2.261 1.00 67.12 90 GLN A O 1
ATOM 708 N N . GLU A 1 91 ? -19.071 2.581 1.044 1.00 76.69 91 GLU A N 1
ATOM 709 C CA . GLU A 1 91 ? -18.027 2.134 0.122 1.00 76.69 91 GLU A CA 1
ATOM 710 C C . GLU A 1 91 ? -16.621 2.237 0.739 1.00 76.69 91 GLU A C 1
ATOM 712 O O . GLU A 1 91 ? -15.803 1.330 0.548 1.00 76.69 91 GLU A O 1
ATOM 717 N N . TYR A 1 92 ? -16.368 3.276 1.545 1.00 81.81 92 TYR A N 1
ATOM 718 C CA . TYR A 1 92 ? -15.080 3.560 2.192 1.00 81.81 92 TYR A CA 1
ATOM 719 C C . TYR A 1 92 ? -15.248 3.822 3.700 1.00 81.81 92 TYR A C 1
ATOM 721 O O . TYR A 1 92 ? -15.205 4.967 4.153 1.00 81.81 92 TYR A O 1
ATOM 729 N N . PRO A 1 93 ? -15.418 2.771 4.517 1.00 85.31 93 PRO A N 1
ATOM 730 C CA . PRO A 1 93 ? -15.526 2.928 5.965 1.00 85.31 93 PRO A CA 1
ATOM 731 C C . PRO A 1 93 ? -14.206 3.458 6.546 1.00 85.31 93 PRO A C 1
ATOM 733 O O . PRO A 1 93 ? -13.184 2.767 6.495 1.00 85.31 93 PRO A O 1
ATOM 736 N N . SER A 1 94 ? -14.214 4.678 7.092 1.00 79.56 94 SER A N 1
ATOM 737 C CA . SER A 1 94 ? -13.011 5.402 7.550 1.00 79.56 94 SER A CA 1
ATOM 738 C C . SER A 1 94 ? -12.160 4.623 8.541 1.00 79.56 94 SER A C 1
ATOM 740 O O . SER A 1 94 ? -10.941 4.588 8.388 1.00 79.56 94 SER A O 1
ATOM 742 N N . SER A 1 95 ? -12.777 3.951 9.515 1.00 87.00 95 SER A N 1
ATOM 743 C CA . SER A 1 95 ? -12.054 3.263 10.595 1.00 87.00 95 SER A CA 1
ATOM 744 C C . SER A 1 95 ? -11.215 2.067 10.129 1.00 87.00 95 SER A C 1
ATOM 746 O O . SER A 1 95 ? -10.321 1.605 10.841 1.00 87.00 95 SER A O 1
ATOM 748 N N . ARG A 1 96 ? -11.456 1.574 8.908 1.00 92.56 96 ARG A N 1
ATOM 749 C CA . ARG A 1 96 ? -10.767 0.408 8.335 1.00 92.56 96 ARG A CA 1
ATOM 750 C C . ARG A 1 96 ? -10.267 0.621 6.908 1.00 92.56 96 ARG A C 1
ATOM 752 O O . ARG A 1 96 ? -9.904 -0.352 6.249 1.00 92.56 96 ARG A O 1
ATOM 759 N N . THR A 1 97 ? -10.237 1.863 6.425 1.00 94.69 97 THR A N 1
ATOM 760 C CA . THR A 1 97 ? -9.779 2.185 5.066 1.00 94.69 97 THR A CA 1
ATOM 761 C C . THR A 1 97 ? -8.478 2.978 5.098 1.00 94.69 97 THR A C 1
ATOM 763 O O . THR A 1 97 ? -8.362 4.011 5.755 1.00 94.69 97 THR A O 1
ATOM 766 N N . LEU A 1 98 ? -7.494 2.502 4.341 1.00 95.12 98 LEU A N 1
ATOM 767 C CA . LEU A 1 98 ? -6.201 3.147 4.152 1.00 95.12 98 LEU A CA 1
ATOM 768 C C . LEU A 1 98 ? -6.122 3.731 2.742 1.00 95.12 98 LEU A C 1
ATOM 770 O O . LEU A 1 98 ? -6.396 3.036 1.765 1.00 95.12 98 LEU A O 1
ATOM 774 N N . PHE A 1 99 ? -5.723 4.994 2.633 1.00 94.94 99 PHE A N 1
ATOM 775 C CA . PHE A 1 99 ? -5.395 5.618 1.357 1.00 94.94 99 PHE A CA 1
ATOM 776 C C . PHE A 1 99 ? -3.912 5.412 1.046 1.00 94.94 99 PHE A C 1
ATOM 778 O O . PHE A 1 99 ? -3.055 5.692 1.887 1.00 94.94 99 PHE A O 1
ATOM 785 N N . ILE A 1 100 ? -3.622 4.931 -0.163 1.00 95.00 100 ILE A N 1
ATOM 786 C CA . ILE A 1 100 ? -2.269 4.667 -0.654 1.00 95.00 100 ILE A CA 1
ATOM 787 C C . ILE A 1 100 ? -2.057 5.414 -1.967 1.00 95.00 100 ILE A C 1
ATOM 789 O O . ILE A 1 100 ? -2.891 5.347 -2.871 1.00 95.00 100 ILE A O 1
ATOM 793 N N . ALA A 1 101 ? -0.913 6.079 -2.082 1.00 94.12 101 ALA A N 1
ATOM 794 C CA . ALA A 1 101 ? -0.453 6.730 -3.298 1.00 94.12 101 ALA A CA 1
ATOM 795 C C . ALA A 1 101 ? 0.930 6.224 -3.722 1.00 94.12 101 ALA A C 1
ATOM 797 O O . ALA A 1 101 ? 1.649 5.587 -2.945 1.00 94.12 101 ALA A O 1
ATOM 798 N N . ASN A 1 102 ? 1.288 6.549 -4.966 1.00 93.94 102 ASN A N 1
ATOM 799 C CA . ASN A 1 102 ? 2.491 6.081 -5.641 1.00 93.94 102 ASN A CA 1
ATOM 800 C C . ASN A 1 102 ? 2.542 4.552 -5.741 1.00 93.94 102 ASN A C 1
ATOM 802 O O . ASN A 1 102 ? 3.509 3.928 -5.325 1.00 93.94 102 ASN A O 1
ATOM 806 N N . ILE A 1 103 ? 1.482 3.923 -6.241 1.00 92.44 103 ILE A N 1
ATOM 807 C CA . ILE A 1 103 ? 1.425 2.462 -6.340 1.00 92.44 103 ILE A CA 1
ATOM 808 C C . ILE A 1 103 ? 2.224 1.965 -7.568 1.00 92.44 103 ILE A C 1
ATOM 810 O O . ILE A 1 103 ? 2.103 2.564 -8.641 1.00 92.44 103 ILE A O 1
ATOM 814 N N . PRO A 1 104 ? 3.033 0.887 -7.449 1.00 90.62 104 PRO A N 1
ATOM 815 C CA . PRO A 1 104 ? 3.706 0.261 -8.589 1.00 90.62 104 PRO A CA 1
ATOM 816 C C . PRO A 1 104 ? 2.737 -0.219 -9.672 1.00 90.62 104 PRO A C 1
ATOM 818 O O . PRO A 1 104 ? 1.633 -0.676 -9.369 1.00 90.62 104 PRO A O 1
ATOM 821 N N . VAL A 1 105 ? 3.185 -0.183 -10.927 1.00 86.88 105 VAL A N 1
ATOM 822 C CA . VAL A 1 105 ? 2.378 -0.497 -12.123 1.00 86.88 105 VAL A CA 1
ATOM 823 C C . VAL A 1 105 ? 1.838 -1.930 -12.159 1.00 86.88 105 VAL A C 1
ATOM 825 O O . VAL A 1 105 ? 0.775 -2.181 -12.715 1.00 86.88 105 VAL A O 1
ATOM 828 N N . ASP A 1 106 ? 2.549 -2.869 -11.546 1.00 86.75 106 ASP A N 1
ATOM 829 C CA . ASP A 1 106 ? 2.244 -4.300 -11.484 1.00 86.75 106 ASP A CA 1
ATOM 830 C C . ASP A 1 106 ? 1.586 -4.703 -10.152 1.00 86.75 106 ASP A C 1
ATOM 832 O O . ASP A 1 106 ? 1.483 -5.886 -9.810 1.00 86.75 106 ASP A O 1
ATOM 836 N N . SER A 1 107 ? 1.146 -3.724 -9.359 1.00 88.75 107 SER A N 1
ATOM 837 C CA . SER A 1 107 ? 0.513 -3.992 -8.072 1.00 88.75 107 SER A CA 1
ATOM 838 C C . SER A 1 107 ? -0.798 -4.741 -8.250 1.00 88.75 107 SER A C 1
ATOM 840 O O . SER A 1 107 ? -1.666 -4.336 -9.006 1.00 88.75 107 SER A O 1
ATOM 842 N N . SER A 1 108 ? -0.972 -5.817 -7.490 1.00 90.56 108 SER A N 1
ATOM 843 C CA . SER A 1 108 ? -2.206 -6.594 -7.464 1.00 90.56 108 SER A CA 1
ATOM 844 C C . SER A 1 108 ? -2.789 -6.629 -6.055 1.00 90.56 108 SER A C 1
ATOM 846 O O . SER A 1 108 ? -2.118 -6.333 -5.061 1.00 90.56 108 SER A O 1
ATOM 848 N N . VAL A 1 109 ? -4.038 -7.082 -5.935 1.00 92.00 109 VAL A N 1
ATOM 849 C CA . VAL A 1 109 ? -4.667 -7.332 -4.626 1.00 92.00 109 VAL A CA 1
ATOM 850 C C . VAL A 1 109 ? -3.844 -8.331 -3.797 1.00 92.00 109 VAL A C 1
ATOM 852 O O . VAL A 1 109 ? -3.733 -8.191 -2.578 1.00 92.00 109 VAL A O 1
ATOM 855 N N . ALA A 1 110 ? -3.218 -9.320 -4.445 1.00 92.81 110 ALA A N 1
ATOM 856 C CA . ALA A 1 110 ? -2.362 -10.298 -3.777 1.00 92.81 110 ALA A CA 1
ATOM 857 C C . ALA A 1 110 ? -1.100 -9.652 -3.180 1.00 92.81 110 ALA A C 1
ATOM 859 O O . ALA A 1 110 ? -0.679 -10.040 -2.088 1.00 92.81 110 ALA A O 1
ATOM 860 N N . HIS A 1 111 ? -0.534 -8.640 -3.848 1.00 93.06 111 HIS A N 1
ATOM 861 C CA . HIS A 1 111 ? 0.606 -7.883 -3.326 1.00 93.06 111 HIS A CA 1
ATOM 862 C C . HIS A 1 111 ? 0.228 -7.143 -2.042 1.00 93.06 111 HIS A C 1
ATOM 864 O O . HIS A 1 111 ? 0.913 -7.307 -1.034 1.00 93.06 111 HIS A O 1
ATOM 870 N N . PHE A 1 112 ? -0.908 -6.441 -2.018 1.00 94.88 112 PHE A N 1
ATOM 871 C CA . PHE A 1 112 ? -1.377 -5.759 -0.807 1.00 94.88 112 PHE A CA 1
ATOM 872 C C . PHE A 1 112 ? -1.732 -6.717 0.332 1.00 94.88 112 PHE A C 1
ATOM 874 O O . PHE A 1 112 ? -1.367 -6.461 1.479 1.00 94.88 112 PHE A O 1
ATOM 881 N N . ARG A 1 113 ? -2.360 -7.861 0.031 1.00 96.00 113 ARG A N 1
ATOM 882 C CA . ARG A 1 113 ? -2.598 -8.921 1.028 1.00 96.00 113 ARG A CA 1
ATOM 883 C C . ARG A 1 113 ? -1.294 -9.425 1.639 1.00 96.00 113 ARG A C 1
ATOM 885 O O . 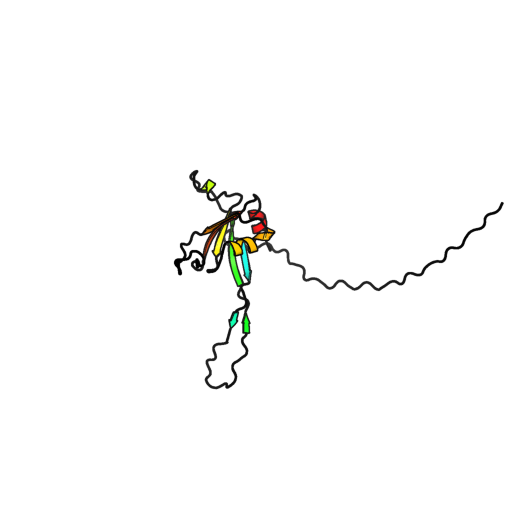ARG A 1 113 ? -1.213 -9.604 2.849 1.00 96.00 113 ARG A O 1
ATOM 892 N N . ARG A 1 114 ? -0.260 -9.641 0.820 1.00 94.56 114 ARG A N 1
ATOM 893 C CA . ARG A 1 114 ? 1.051 -10.105 1.291 1.00 94.56 114 ARG A CA 1
ATOM 894 C C . ARG A 1 114 ? 1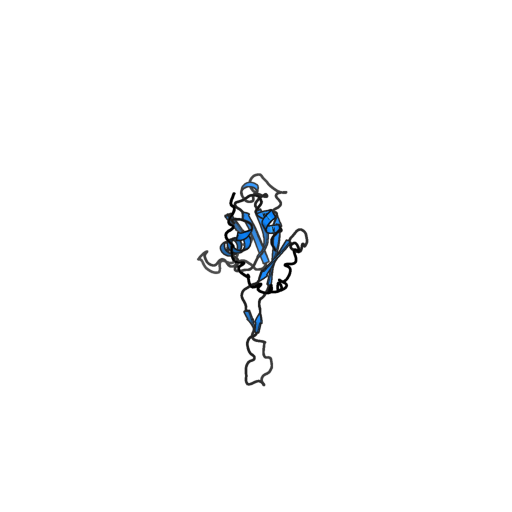.805 -9.031 2.076 1.00 94.56 114 ARG A C 1
ATOM 896 O O . ARG A 1 114 ? 2.475 -9.384 3.051 1.00 94.56 114 ARG A O 1
ATOM 903 N N . LEU A 1 115 ? 1.698 -7.772 1.650 1.00 94.56 115 LEU A N 1
ATOM 904 C CA . LEU A 1 115 ? 2.337 -6.611 2.268 1.00 94.56 115 LEU A CA 1
ATOM 905 C C . LEU A 1 115 ? 1.766 -6.353 3.666 1.00 94.56 115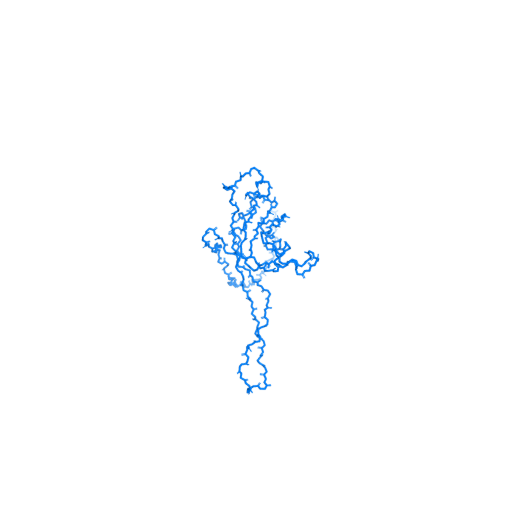 LEU A C 1
ATOM 907 O O . LEU A 1 115 ? 2.516 -6.301 4.634 1.00 94.56 115 LEU A O 1
ATOM 911 N N . PHE A 1 116 ? 0.438 -6.299 3.792 1.00 95.38 116 PHE A N 1
ATOM 912 C CA . PHE A 1 116 ? -0.243 -5.976 5.050 1.00 95.38 116 PHE A CA 1
ATOM 913 C C . PHE A 1 116 ? -0.621 -7.191 5.899 1.00 95.38 116 PHE A C 1
ATOM 915 O O . PHE A 1 116 ? -1.319 -7.045 6.899 1.00 95.38 116 PHE A O 1
ATOM 922 N N . ARG A 1 117 ? -0.120 -8.388 5.564 1.00 94.50 117 ARG A N 1
ATOM 923 C CA . ARG A 1 117 ? -0.471 -9.642 6.257 1.00 94.50 117 ARG A CA 1
ATOM 924 C C . ARG A 1 117 ? -0.285 -9.602 7.778 1.00 94.50 117 ARG A C 1
ATOM 926 O O . ARG A 1 117 ? -0.948 -10.343 8.487 1.00 94.50 117 ARG A O 1
ATOM 933 N N . ARG A 1 118 ? 0.652 -8.781 8.268 1.00 92.88 118 ARG A N 1
ATOM 934 C CA . ARG A 1 118 ? 0.970 -8.636 9.700 1.00 92.88 118 ARG A CA 1
ATOM 935 C C . ARG A 1 118 ? 0.065 -7.635 10.415 1.00 92.88 118 ARG A C 1
ATOM 937 O O . ARG A 1 118 ? -0.007 -7.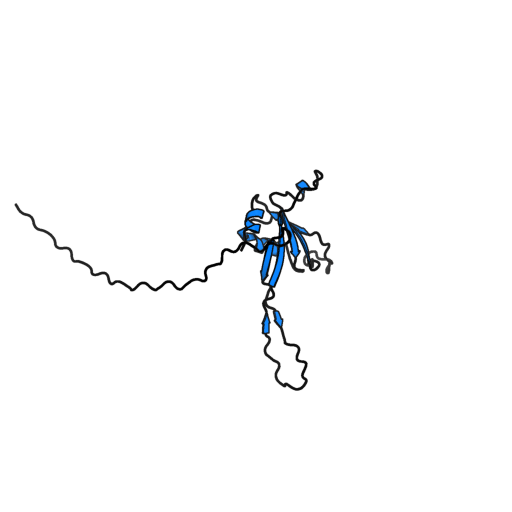671 11.636 1.00 92.88 118 ARG A O 1
ATOM 944 N N . SER A 1 119 ? -0.596 -6.759 9.666 1.00 93.69 119 SER A N 1
ATOM 945 C CA . SER A 1 119 ? -1.406 -5.668 10.206 1.00 93.69 119 SER A CA 1
ATOM 946 C C . SER A 1 119 ? -2.900 -5.928 10.058 1.00 93.69 119 SER A C 1
ATOM 948 O O . SER A 1 119 ? -3.680 -5.360 10.811 1.00 93.69 119 SER A O 1
ATOM 950 N N . GLY A 1 120 ? -3.328 -6.800 9.147 1.00 94.00 120 GLY A N 1
ATOM 951 C CA . GLY A 1 120 ? -4.721 -7.233 9.071 1.00 94.00 120 GLY A CA 1
ATOM 952 C C . GLY A 1 120 ? -5.073 -7.904 7.752 1.00 94.00 120 GLY A C 1
ATOM 953 O O . GLY A 1 120 ? -4.316 -7.874 6.779 1.00 94.00 120 GLY A O 1
ATOM 954 N N . HIS A 1 121 ? -6.260 -8.504 7.705 1.00 96.25 121 HIS A N 1
ATOM 955 C CA . HIS A 1 121 ? -6.769 -9.108 6.481 1.00 96.25 121 HIS A CA 1
ATOM 956 C C . HIS A 1 121 ? -7.348 -8.040 5.542 1.00 96.25 121 HIS A C 1
ATOM 958 O O . HIS A 1 121 ? -8.335 -7.376 5.871 1.00 96.25 121 HIS A O 1
ATOM 964 N N . VAL A 1 122 ? -6.771 -7.907 4.345 1.00 96.69 122 VAL A N 1
ATOM 965 C CA . VAL A 1 122 ? -7.300 -7.030 3.288 1.00 96.69 122 VAL A CA 1
ATOM 966 C C . VAL A 1 122 ? -8.549 -7.665 2.680 1.00 96.69 122 VAL A C 1
ATOM 968 O O . VAL A 1 122 ? -8.479 -8.725 2.051 1.00 96.69 122 VAL A O 1
ATOM 971 N N . GLU A 1 123 ? -9.692 -7.007 2.859 1.00 94.69 123 GLU A N 1
ATOM 972 C CA . GLU A 1 123 ? -10.972 -7.422 2.285 1.00 94.69 123 GLU A CA 1
ATOM 973 C C . GLU A 1 123 ? -10.980 -7.151 0.779 1.00 94.69 123 GLU A C 1
ATOM 975 O O . GLU A 1 123 ? -11.112 -8.074 -0.028 1.00 94.69 123 GLU A O 1
ATOM 980 N N . ARG A 1 124 ? -10.752 -5.889 0.402 1.00 93.31 124 ARG A N 1
ATOM 981 C CA . ARG A 1 124 ? -10.762 -5.428 -0.987 1.00 93.31 124 ARG A CA 1
ATOM 982 C C . ARG A 1 124 ? -9.827 -4.238 -1.189 1.00 93.31 124 ARG A C 1
ATOM 984 O O . ARG A 1 124 ? -9.492 -3.527 -0.243 1.00 93.31 124 ARG A O 1
ATOM 991 N N . VAL A 1 125 ? -9.424 -4.032 -2.439 1.00 93.06 125 VAL A N 1
ATOM 992 C CA . VAL A 1 125 ? -8.626 -2.882 -2.879 1.00 93.06 125 VAL A CA 1
ATOM 993 C C . VAL A 1 125 ? -9.387 -2.195 -3.998 1.00 93.06 125 VAL A C 1
ATOM 995 O O . VAL A 1 125 ? -9.793 -2.851 -4.957 1.00 93.06 125 VAL A O 1
ATOM 998 N N . ILE A 1 126 ? -9.595 -0.893 -3.851 1.00 91.69 126 ILE A N 1
ATOM 999 C CA . ILE A 1 126 ? -10.341 -0.066 -4.790 1.00 91.69 126 ILE A CA 1
ATOM 1000 C C . ILE A 1 126 ? -9.355 0.891 -5.447 1.00 91.69 126 ILE A C 1
ATOM 1002 O O . ILE A 1 126 ? -8.739 1.719 -4.778 1.00 91.69 126 ILE A O 1
ATOM 1006 N N . TRP A 1 127 ? -9.179 0.732 -6.751 1.00 89.94 127 TRP A N 1
ATOM 1007 C CA . TRP A 1 127 ? -8.196 1.457 -7.547 1.00 89.94 127 TRP A CA 1
ATOM 1008 C C . TRP A 1 127 ? -8.842 2.691 -8.169 1.00 89.94 127 TRP A C 1
ATOM 1010 O O . TRP A 1 127 ? -9.894 2.568 -8.793 1.00 89.94 127 TRP A O 1
ATOM 1020 N N . HIS A 1 128 ? -8.208 3.857 -8.039 1.00 86.88 128 HIS A N 1
ATOM 1021 C CA . HIS A 1 128 ? -8.740 5.101 -8.618 1.00 86.88 128 HIS A CA 1
ATOM 1022 C C . HIS A 1 128 ? -8.282 5.337 -10.052 1.00 86.88 128 HIS A C 1
ATOM 1024 O O . HIS A 1 128 ? -8.938 6.050 -10.808 1.00 86.88 128 HIS A O 1
ATOM 1030 N N . ASP A 1 129 ? -7.182 4.706 -10.456 1.00 75.81 129 ASP A N 1
ATOM 1031 C CA . ASP A 1 129 ? -6.722 4.780 -11.833 1.00 75.81 129 ASP A CA 1
ATOM 1032 C C . ASP A 1 129 ? -7.394 3.731 -12.709 1.00 75.81 129 ASP A C 1
ATOM 1034 O O . ASP A 1 129 ? -7.248 2.520 -12.514 1.00 75.81 129 ASP A O 1
ATOM 1038 N N . ARG A 1 130 ? -8.062 4.215 -13.761 1.00 62.47 130 ARG A N 1
ATOM 1039 C CA . ARG A 1 130 ? -8.401 3.398 -14.925 1.00 62.47 130 ARG A CA 1
ATOM 1040 C C . ARG A 1 130 ? -7.100 3.087 -15.666 1.00 62.47 130 ARG A C 1
ATOM 1042 O O . ARG A 1 130 ? -6.621 3.888 -16.471 1.00 62.47 130 ARG A O 1
ATOM 1049 N N . GLY A 1 131 ? -6.488 1.959 -15.302 1.00 59.91 131 GLY A N 1
ATOM 1050 C CA . GLY A 1 131 ? -5.346 1.390 -16.014 1.00 59.91 131 GLY A CA 1
ATOM 1051 C C . GLY A 1 131 ? -5.666 1.183 -17.495 1.00 59.91 131 GLY A C 1
ATOM 1052 O O . GLY A 1 131 ? -6.831 1.144 -17.896 1.00 59.91 131 GLY A O 1
ATOM 1053 N N . VAL A 1 132 ? -4.627 1.068 -18.317 1.00 57.88 132 VAL A N 1
ATOM 1054 C CA . VAL A 1 132 ? -4.805 0.686 -19.720 1.00 57.88 132 VAL A CA 1
ATOM 1055 C C . VAL A 1 132 ? -5.052 -0.821 -19.730 1.00 57.88 132 VAL A C 1
ATOM 1057 O O . VAL A 1 132 ? -4.216 -1.582 -19.242 1.00 57.88 132 VAL A O 1
ATOM 1060 N N . LEU A 1 133 ? -6.206 -1.261 -20.239 1.00 58.62 133 LEU A N 1
ATOM 1061 C CA . LEU A 1 133 ? -6.426 -2.676 -20.536 1.00 58.62 133 LEU A CA 1
ATOM 1062 C C . LEU A 1 133 ? -5.510 -3.033 -21.707 1.00 58.62 133 LEU A C 1
ATOM 1064 O O . LEU A 1 133 ? -5.833 -2.769 -22.859 1.00 58.62 133 LEU A O 1
ATOM 1068 N N . LEU A 1 134 ? -4.325 -3.560 -21.402 1.00 56.34 134 LEU A N 1
ATOM 1069 C CA . LEU A 1 134 ? -3.386 -4.031 -22.422 1.00 56.34 134 LEU A CA 1
ATOM 1070 C C . LEU A 1 134 ? -3.815 -5.387 -23.014 1.00 56.34 134 LEU A C 1
ATOM 1072 O O . LEU A 1 134 ? -3.260 -5.807 -24.023 1.00 56.34 134 LEU A O 1
ATOM 1076 N N . ALA A 1 135 ? -4.812 -6.047 -22.417 1.00 51.22 135 ALA A N 1
ATOM 1077 C CA . ALA A 1 135 ? -5.453 -7.255 -22.922 1.00 51.22 135 ALA A CA 1
ATOM 1078 C C . ALA A 1 135 ? -6.940 -7.267 -22.521 1.00 51.22 135 ALA A C 1
ATOM 1080 O O . ALA A 1 135 ? -7.300 -6.721 -21.476 1.00 51.22 135 ALA A O 1
ATOM 1081 N N . GLU A 1 136 ? -7.788 -7.905 -23.335 1.00 55.03 136 GLU A N 1
ATOM 1082 C CA . GLU A 1 136 ? -9.224 -8.103 -23.051 1.00 55.03 136 GLU A CA 1
ATOM 1083 C C . GLU A 1 136 ? -9.469 -8.991 -21.816 1.00 55.03 136 GLU A C 1
ATOM 1085 O O . GLU A 1 136 ? -10.550 -8.970 -21.230 1.00 55.03 136 GLU A O 1
ATOM 1090 N N . ASP A 1 137 ? -8.438 -9.703 -21.356 1.00 53.00 137 ASP A N 1
ATOM 1091 C CA . ASP A 1 137 ? -8.444 -10.441 -20.101 1.00 53.00 137 ASP A CA 1
ATOM 1092 C C . ASP A 1 137 ? -8.103 -9.525 -18.914 1.00 53.00 137 ASP A C 1
ATOM 1094 O O . ASP A 1 137 ? -6.972 -9.051 -18.764 1.00 53.00 137 ASP A O 1
ATOM 1098 N N . GLU A 1 138 ? -9.040 -9.373 -17.970 1.00 55.25 138 GLU A N 1
ATOM 1099 C CA . GLU A 1 138 ? -8.859 -8.624 -16.710 1.00 55.25 138 GLU A CA 1
ATOM 1100 C C . GLU A 1 138 ? -7.693 -9.121 -15.828 1.00 55.25 138 GLU A C 1
ATOM 1102 O O . GLU A 1 138 ? -7.353 -8.505 -14.814 1.00 55.25 138 GLU A O 1
ATOM 1107 N N . ARG A 1 139 ? -7.061 -10.233 -16.215 1.00 58.06 139 ARG A N 1
ATOM 1108 C CA . ARG A 1 139 ? -5.941 -10.872 -15.527 1.00 58.06 139 ARG A CA 1
ATOM 1109 C C . ARG A 1 139 ? -4.673 -10.012 -15.493 1.00 58.06 139 ARG A C 1
ATOM 1111 O O . ARG A 1 139 ? -3.903 -10.146 -14.545 1.00 58.06 139 ARG A O 1
ATOM 1118 N N . TRP A 1 140 ? -4.463 -9.131 -16.475 1.00 59.09 140 TRP A N 1
ATOM 1119 C CA . TRP A 1 140 ? -3.249 -8.306 -16.594 1.00 59.09 140 TRP A CA 1
ATOM 1120 C C . TRP A 1 140 ? -3.552 -6.806 -16.617 1.00 59.09 140 TRP A C 1
ATOM 1122 O O . TRP A 1 140 ? -3.087 -6.069 -17.487 1.00 59.09 140 TRP A O 1
ATOM 1132 N N . ARG A 1 141 ? -4.331 -6.325 -15.641 1.00 65.38 141 ARG A N 1
ATOM 1133 C CA . ARG A 1 141 ? -4.487 -4.880 -15.434 1.00 65.38 141 ARG A CA 1
ATOM 1134 C C . ARG A 1 141 ? -3.152 -4.277 -14.998 1.00 65.38 141 ARG A C 1
ATOM 1136 O O . ARG A 1 141 ? -2.705 -4.498 -13.877 1.00 65.38 141 ARG A O 1
ATOM 1143 N N . VAL A 1 142 ? -2.536 -3.505 -15.890 1.00 72.06 142 VAL A N 1
ATOM 1144 C CA . VAL A 1 142 ? -1.360 -2.691 -15.575 1.00 72.06 142 VAL A CA 1
ATOM 1145 C C . VAL A 1 142 ? -1.845 -1.320 -15.121 1.00 72.06 142 VAL A C 1
ATOM 1147 O O . VAL A 1 142 ? -2.550 -0.606 -15.843 1.00 72.06 142 VAL A O 1
ATOM 1150 N N . HIS A 1 143 ? -1.498 -0.959 -13.892 1.00 75.19 143 HIS A N 1
ATOM 1151 C CA . HIS A 1 143 ? -1.821 0.340 -13.327 1.00 75.19 143 HIS A CA 1
ATOM 1152 C C . HIS A 1 143 ? -0.935 1.423 -13.942 1.00 75.19 143 HIS A C 1
ATOM 1154 O O . HIS A 1 143 ? 0.209 1.180 -14.333 1.00 75.19 143 HIS A O 1
ATOM 1160 N N . LYS A 1 144 ? -1.454 2.651 -14.010 1.00 77.50 144 LYS A N 1
ATOM 1161 C CA . LYS A 1 144 ? -0.613 3.806 -14.326 1.00 77.50 144 LYS A CA 1
ATOM 1162 C C . LYS A 1 144 ? 0.432 3.980 -13.223 1.00 77.50 144 LYS A C 1
ATOM 1164 O O . LYS A 1 144 ? 0.142 3.769 -12.045 1.00 77.50 144 LYS A O 1
ATOM 1169 N N . CYS A 1 145 ? 1.648 4.360 -13.612 1.00 77.81 145 CYS A N 1
ATOM 1170 C CA . CYS A 1 145 ? 2.704 4.658 -12.651 1.00 77.81 145 CYS A CA 1
ATOM 1171 C C . CYS A 1 145 ? 2.271 5.827 -11.759 1.00 77.81 145 CYS A C 1
ATOM 1173 O O . CYS A 1 145 ? 1.725 6.810 -12.259 1.00 77.81 145 CYS A O 1
ATOM 1175 N N . GLY A 1 146 ? 2.509 5.713 -10.453 1.00 80.06 146 GLY A N 1
ATOM 1176 C CA . GLY A 1 146 ? 2.155 6.761 -9.498 1.00 80.06 146 GLY A CA 1
ATOM 1177 C C . GLY A 1 146 ? 0.696 6.733 -9.037 1.00 80.06 146 GLY A C 1
ATOM 1178 O O . GLY A 1 146 ? 0.253 7.687 -8.399 1.00 80.06 146 GLY A O 1
ATOM 1179 N N . GLY A 1 147 ? -0.048 5.666 -9.340 1.00 89.19 147 GLY A N 1
ATOM 1180 C CA . GLY A 1 147 ? -1.481 5.621 -9.083 1.00 89.19 147 GLY A CA 1
ATOM 1181 C C . GLY A 1 147 ? -1.888 5.582 -7.611 1.00 89.19 147 GLY A C 1
ATOM 1182 O O . GLY A 1 147 ? -1.052 5.438 -6.711 1.00 89.19 147 GLY A O 1
ATOM 1183 N N . THR A 1 148 ? -3.195 5.708 -7.365 1.00 93.19 148 THR A N 1
ATOM 1184 C CA . THR A 1 148 ? -3.771 5.723 -6.007 1.00 93.19 148 THR A CA 1
ATOM 1185 C C . THR A 1 148 ? -4.833 4.643 -5.798 1.00 93.19 148 THR A C 1
ATOM 1187 O O . THR A 1 148 ? -5.520 4.220 -6.733 1.00 93.19 148 THR A O 1
ATOM 1190 N N . ALA A 1 149 ? -4.974 4.182 -4.555 1.00 93.44 149 ALA A N 1
ATOM 1191 C CA . ALA A 1 149 ? -5.980 3.197 -4.173 1.00 93.44 149 ALA A CA 1
ATOM 1192 C C . ALA A 1 149 ? -6.433 3.362 -2.719 1.00 93.44 149 ALA A C 1
ATOM 1194 O O . ALA A 1 149 ? -5.697 3.855 -1.862 1.00 93.44 149 ALA A O 1
ATOM 1195 N N . HIS A 1 150 ? -7.640 2.877 -2.442 1.00 94.81 150 HIS A N 1
ATOM 1196 C CA . HIS A 1 150 ? -8.111 2.601 -1.092 1.00 94.81 150 HIS A CA 1
ATOM 1197 C C . HIS A 1 150 ? -7.997 1.109 -0.789 1.00 94.81 150 HIS A C 1
ATOM 1199 O O . HIS A 1 150 ? -8.497 0.267 -1.533 1.00 94.81 150 HIS A O 1
ATOM 1205 N N . VAL A 1 151 ? -7.370 0.780 0.335 1.00 95.25 151 VAL A N 1
ATOM 1206 C CA . VAL A 1 151 ? -7.302 -0.582 0.866 1.00 95.25 151 VAL A CA 1
ATOM 1207 C C . VAL A 1 151 ? -8.255 -0.678 2.043 1.00 95.25 151 VAL A C 1
ATOM 1209 O O . VAL A 1 151 ? -8.098 0.040 3.027 1.00 95.25 151 VAL A O 1
ATOM 1212 N N . VAL A 1 152 ? -9.240 -1.566 1.937 1.00 95.25 152 VAL A N 1
ATOM 1213 C CA . VAL A 1 152 ? -10.244 -1.786 2.977 1.00 95.25 152 VAL A CA 1
ATOM 1214 C C . VAL A 1 152 ? -9.884 -3.057 3.741 1.00 95.25 152 VAL A C 1
ATOM 1216 O O . VAL A 1 152 ? -9.792 -4.147 3.167 1.00 95.25 152 VAL A O 1
ATOM 1219 N N . PHE A 1 153 ? -9.674 -2.920 5.045 1.00 96.38 153 PHE A N 1
ATOM 1220 C CA . PHE A 1 153 ? -9.384 -4.025 5.951 1.00 96.38 153 PHE A CA 1
ATOM 1221 C C . PHE A 1 153 ? -10.660 -4.619 6.528 1.00 96.38 153 PHE A C 1
ATOM 1223 O O . PHE A 1 153 ? -11.650 -3.918 6.722 1.00 96.38 153 PHE A O 1
ATOM 1230 N N . ARG A 1 154 ? -10.626 -5.914 6.842 1.00 95.19 154 ARG A N 1
ATOM 1231 C CA . ARG A 1 154 ? -11.741 -6.603 7.500 1.00 95.19 154 ARG A CA 1
ATOM 1232 C C . ARG A 1 154 ? -11.919 -6.164 8.956 1.00 95.19 154 ARG A C 1
ATOM 1234 O O . ARG A 1 154 ? -13.043 -6.097 9.432 1.00 95.19 154 ARG A O 1
ATOM 1241 N N . GLU A 1 155 ? -10.816 -5.881 9.643 1.00 94.94 155 GLU A N 1
ATOM 1242 C CA . GLU A 1 155 ? -10.794 -5.555 11.070 1.00 94.94 155 GLU A CA 1
ATOM 1243 C C . GLU A 1 155 ? -10.580 -4.059 11.300 1.00 94.94 155 GLU A C 1
ATOM 1245 O O . GLU A 1 155 ? -9.681 -3.446 10.710 1.00 94.94 155 GLU A O 1
ATOM 1250 N N . GLU A 1 156 ? -11.358 -3.511 12.226 1.00 88.75 156 GLU A N 1
ATOM 1251 C CA . GLU A 1 156 ? -11.146 -2.193 12.814 1.00 88.75 156 GLU A CA 1
ATOM 1252 C C . GLU A 1 156 ? -9.837 -2.205 13.632 1.00 88.75 156 GLU A C 1
ATOM 1254 O O . GLU A 1 156 ? -9.523 -3.185 14.307 1.00 88.75 156 GLU A O 1
ATOM 1259 N N . GLY A 1 157 ? -8.992 -1.184 13.470 1.00 91.75 157 GLY A N 1
ATOM 1260 C CA . GLY A 1 157 ? -7.635 -1.145 14.045 1.00 91.75 157 GLY A CA 1
ATOM 1261 C C . GLY A 1 157 ? -6.520 -1.692 13.139 1.00 91.75 157 GLY A C 1
ATOM 1262 O O . GLY A 1 157 ? -5.339 -1.490 13.419 1.00 91.75 157 GLY A O 1
ATOM 1263 N N . SER A 1 158 ? -6.843 -2.311 11.993 1.00 94.44 158 SER A N 1
ATOM 1264 C CA . SER A 1 158 ? -5.803 -2.700 11.018 1.00 94.44 158 SER A CA 1
ATOM 1265 C C . SER A 1 158 ? -5.025 -1.494 10.493 1.00 94.44 158 SER A C 1
ATOM 1267 O O . SER A 1 158 ? -3.824 -1.590 10.265 1.00 94.44 158 SER A O 1
ATOM 1269 N N . VAL A 1 159 ? -5.703 -0.356 10.315 1.00 94.31 159 VAL A N 1
ATOM 1270 C CA . VAL A 1 159 ? -5.097 0.885 9.814 1.00 94.31 159 VAL A CA 1
ATOM 1271 C C . VAL A 1 159 ? -4.010 1.378 10.768 1.00 94.31 159 VAL A C 1
ATOM 1273 O O . VAL A 1 159 ? -2.905 1.658 10.319 1.00 94.31 159 VAL A O 1
ATOM 1276 N N . GLU A 1 160 ? -4.276 1.406 12.073 1.00 93.75 160 GLU A N 1
ATOM 1277 C CA . GLU A 1 160 ? -3.300 1.805 13.098 1.00 93.75 160 GLU A CA 1
ATOM 1278 C C . GLU A 1 160 ? -2.068 0.896 13.063 1.00 93.75 160 GLU A C 1
ATOM 1280 O O . GLU A 1 160 ? -0.945 1.373 12.899 1.00 93.75 160 GLU A O 1
ATOM 1285 N N . ARG A 1 161 ? -2.285 -0.425 13.040 1.00 94.38 161 ARG A N 1
ATOM 1286 C CA . ARG A 1 161 ? -1.202 -1.414 12.920 1.00 94.38 161 ARG A CA 1
ATOM 1287 C C . ARG A 1 161 ? -0.397 -1.271 11.632 1.00 94.38 161 ARG A C 1
ATOM 1289 O O . ARG A 1 161 ? 0.774 -1.635 11.609 1.00 94.38 161 ARG A O 1
ATOM 1296 N N . VAL A 1 162 ? -1.004 -0.803 10.538 1.00 93.12 162 VAL A N 1
ATOM 1297 C CA . VAL A 1 162 ? -0.279 -0.503 9.293 1.00 93.12 162 VAL A CA 1
ATOM 1298 C C . VAL A 1 162 ? 0.578 0.753 9.448 1.00 93.12 162 VAL A C 1
ATOM 1300 O O . VAL A 1 162 ? 1.731 0.765 9.029 1.00 93.12 162 VAL A O 1
ATOM 1303 N N . LEU A 1 163 ? 0.050 1.810 10.065 1.00 91.81 163 LEU A N 1
ATOM 1304 C CA . LEU A 1 163 ? 0.788 3.058 10.295 1.00 91.81 163 LEU A CA 1
ATOM 1305 C C . LEU A 1 163 ? 1.950 2.900 11.292 1.00 91.81 163 LEU A C 1
ATOM 1307 O O . LEU A 1 163 ? 2.835 3.760 11.349 1.00 91.81 163 LEU A O 1
ATOM 1311 N N . GLU A 1 164 ? 1.935 1.827 12.076 1.00 91.50 164 GLU A N 1
ATOM 1312 C CA . GLU A 1 164 ? 2.990 1.418 13.006 1.00 91.50 164 GLU A CA 1
ATOM 1313 C C . GLU A 1 164 ? 3.945 0.364 12.422 1.00 91.50 164 GLU A C 1
ATOM 1315 O O . GLU A 1 164 ? 4.882 -0.059 13.105 1.00 91.50 164 GLU A O 1
ATOM 1320 N N . MET A 1 165 ? 3.734 -0.069 11.169 1.00 84.12 165 MET A N 1
ATOM 1321 C CA . MET A 1 165 ? 4.642 -1.004 10.500 1.00 84.12 165 MET A CA 1
ATOM 1322 C C . MET A 1 165 ? 6.060 -0.441 10.421 1.00 84.12 165 MET A C 1
ATOM 1324 O O . MET A 1 165 ? 6.263 0.767 10.347 1.00 84.12 165 MET A O 1
ATOM 1328 N N . LYS A 1 166 ? 7.031 -1.351 10.417 1.00 68.75 166 LYS A N 1
ATOM 1329 C CA . LYS A 1 166 ? 8.460 -1.075 10.278 1.00 68.75 166 LYS A CA 1
ATOM 1330 C C . LYS A 1 166 ? 8.986 -1.833 9.072 1.00 68.75 166 LYS A C 1
ATOM 1332 O O . LYS A 1 166 ? 8.604 -3.024 8.945 1.00 68.75 166 LYS A O 1
#

Organism: NCBI:txid64517

pLDDT: mean 76.27, std 18.14, range [40.06, 96.69]